Protein AF-A0A2S3U901-F1 (afdb_monomer_lite)

Sequence (149 aa):
MQGLAGALYPMVTFNGIECHNEWEITFEEIHRNGSIAYAIFNYTRYTGDETYLKTKGIDVLTGISRFWADRVHFSQRNQQYMIHGVTGPNEYENNVNNNWYTNFMARWTLEYTLASLKKVSADKRAELKITDDELAKWQEHYRSDVLPT

Organism: NCBI:txid337330

InterPro domains:
  IPR005195 Glycoside hydrolase, family 65, central catalytic [PF03632] (2-142)
  IPR008928 Six-hairpin glycosidase superfamily [SSF48208] (1-142)
  IPR012341 Six-hairpin glycosidase-like superfamily [G3DSA:1.50.10.10] (1-149)

Secondary structure (DSSP, 8-state):
--S-SS----SS-SSSS-----HHHHTT-THHHHHHHHHHHHHHHHH---HHIIIIIHHHHHHHHHHHHHH-EEETTTTEEE--SB--SSTTS-SBSS-HHHHHHHHHHHHHHHHHHTTS-HHHHHHTT--HHHHHHHHHHT-TTTS--

pLDDT: mean 94.98, std 7.11, range [56.22, 98.81]

Radius of gyration: 15.27 Å; chains: 1; bounding box: 39×39×38 Å

Foldseek 3Di:
DLPAFFDQAEPDDDPRDHDDDDCLCRPAQRLVLLVLLVVLVVVCVVVVDCPCLQAPSLLSLLRSLSRLLRQWDQDPVLRAIWHFQHQYVPNVDTRHILPPSSLVSNLVSLVVSLVSLVVYDPVRNVVSVQDPVSNVSSVQRNDPSHRDD

Structure (mmCIF, N/CA/C/O backbone):
data_AF-A0A2S3U901-F1
#
_entry.id   AF-A0A2S3U901-F1
#
loop_
_atom_site.group_PDB
_atom_site.id
_atom_site.type_symbol
_atom_site.label_atom_id
_atom_site.label_alt_id
_atom_site.label_comp_id
_atom_site.label_asym_id
_atom_site.label_entity_id
_atom_site.label_seq_id
_atom_site.pdbx_PDB_ins_code
_atom_site.Cartn_x
_atom_site.Cartn_y
_atom_site.Cartn_z
_atom_site.occupancy
_atom_site.B_iso_or_equiv
_atom_site.auth_seq_id
_atom_site.auth_comp_id
_atom_site.auth_asym_id
_atom_site.auth_atom_id
_atom_site.pdbx_PDB_model_num
ATOM 1 N N . MET A 1 1 ? -1.408 9.514 -15.095 1.00 56.22 1 MET A N 1
ATOM 2 C CA . MET A 1 1 ? -1.718 8.473 -14.086 1.00 56.22 1 MET A CA 1
ATOM 3 C C . MET A 1 1 ? -1.473 7.112 -14.718 1.00 56.22 1 MET A C 1
ATOM 5 O O . MET A 1 1 ? -1.797 6.965 -15.886 1.00 56.22 1 MET A O 1
ATOM 9 N N . GLN A 1 2 ? -0.899 6.155 -13.983 1.00 73.94 2 GLN A N 1
ATOM 10 C CA . GLN A 1 2 ? -0.458 4.846 -14.507 1.00 73.94 2 GLN A CA 1
ATOM 11 C C . GLN A 1 2 ? -1.601 3.829 -14.724 1.00 73.94 2 GLN A C 1
ATOM 13 O O . GLN A 1 2 ? -1.342 2.676 -15.035 1.00 73.94 2 GLN A O 1
ATOM 18 N N . GLY A 1 3 ? -2.864 4.231 -14.541 1.00 84.94 3 GLY A N 1
ATOM 19 C CA . GLY A 1 3 ? -4.024 3.343 -14.687 1.00 84.94 3 GLY A CA 1
ATOM 20 C C . GLY A 1 3 ? -4.229 2.346 -13.540 1.00 84.94 3 GLY A C 1
ATOM 21 O O . GLY A 1 3 ? -5.125 1.521 -13.642 1.00 84.94 3 GLY A O 1
ATOM 22 N N . LEU A 1 4 ? -3.434 2.436 -12.468 1.00 91.19 4 LEU A N 1
ATOM 23 C CA . LEU A 1 4 ? -3.519 1.569 -11.292 1.00 91.19 4 LEU A CA 1
ATOM 24 C C . LEU A 1 4 ? -4.456 2.145 -10.225 1.00 91.19 4 LEU A C 1
ATOM 26 O O . LEU A 1 4 ? -4.501 3.362 -10.011 1.00 91.19 4 LEU A O 1
ATOM 30 N N . ALA A 1 5 ? -5.172 1.262 -9.537 1.00 93.38 5 ALA A N 1
ATOM 31 C CA . ALA A 1 5 ? -5.991 1.589 -8.381 1.00 93.38 5 ALA A CA 1
ATOM 32 C C . ALA A 1 5 ? -5.144 1.896 -7.130 1.00 93.38 5 ALA A C 1
ATOM 34 O O . ALA A 1 5 ? -3.947 1.623 -7.054 1.00 93.38 5 ALA A O 1
ATOM 35 N N . GLY A 1 6 ? -5.797 2.444 -6.103 1.00 96.19 6 GLY A N 1
ATOM 36 C CA . GLY A 1 6 ? -5.161 2.729 -4.818 1.00 96.19 6 GLY A CA 1
ATOM 37 C C . GLY A 1 6 ? -4.232 3.942 -4.846 1.00 96.19 6 GLY A C 1
ATOM 38 O O . GLY A 1 6 ? -4.468 4.907 -5.570 1.00 96.19 6 GLY A O 1
ATOM 39 N N . ALA A 1 7 ? -3.210 3.913 -3.993 1.00 97.38 7 ALA A N 1
ATOM 40 C CA . ALA A 1 7 ? -2.264 5.005 -3.812 1.00 97.38 7 ALA A CA 1
ATOM 41 C C . ALA A 1 7 ? -0.837 4.537 -4.111 1.00 97.38 7 ALA A C 1
ATOM 43 O O . ALA A 1 7 ? -0.275 3.730 -3.371 1.00 97.38 7 ALA A O 1
ATOM 44 N N . LEU A 1 8 ? -0.243 5.085 -5.171 1.00 97.94 8 LEU A N 1
ATOM 45 C CA . LEU A 1 8 ? 1.195 5.033 -5.413 1.00 97.94 8 LEU A CA 1
ATOM 46 C C . LEU A 1 8 ? 1.805 6.355 -4.965 1.00 97.94 8 LEU A C 1
ATOM 48 O O . LEU A 1 8 ? 1.517 7.402 -5.547 1.00 97.94 8 LEU A O 1
ATOM 52 N N . TYR A 1 9 ? 2.640 6.303 -3.936 1.00 98.00 9 TYR A N 1
ATOM 53 C CA . TYR A 1 9 ? 3.385 7.468 -3.503 1.00 98.00 9 TYR A CA 1
ATOM 54 C C . TYR A 1 9 ? 4.502 7.790 -4.501 1.00 98.00 9 TYR A C 1
ATOM 56 O O . TYR A 1 9 ? 5.103 6.876 -5.076 1.00 98.00 9 TYR A O 1
ATOM 64 N N . PRO A 1 10 ? 4.772 9.081 -4.732 1.00 97.75 10 PRO A N 1
ATOM 65 C CA . PRO A 1 10 ? 5.817 9.507 -5.650 1.00 97.75 10 PRO A CA 1
ATOM 66 C C . PRO A 1 10 ? 7.210 9.180 -5.108 1.00 97.75 10 PRO A C 1
ATOM 68 O O . PRO A 1 10 ? 7.407 9.119 -3.893 1.00 97.75 10 PRO A O 1
ATOM 71 N N . MET A 1 11 ? 8.173 9.007 -6.010 1.00 97.50 11 MET A N 1
ATOM 72 C CA . MET A 1 11 ? 9.588 8.931 -5.655 1.00 97.50 11 MET A CA 1
ATOM 73 C C . MET A 1 11 ? 10.096 10.293 -5.175 1.00 97.50 11 MET A C 1
ATOM 75 O O . MET A 1 11 ? 10.749 10.390 -4.138 1.00 97.50 11 MET A O 1
ATOM 79 N N . VAL A 1 12 ? 9.741 11.365 -5.891 1.00 97.75 12 VAL A N 1
ATOM 80 C CA . VAL A 1 12 ? 10.120 12.735 -5.527 1.00 97.75 12 VAL A CA 1
ATOM 81 C C . VAL A 1 12 ? 8.878 13.609 -5.500 1.00 97.75 12 VAL A C 1
ATOM 83 O O . VAL A 1 12 ? 8.075 13.599 -6.429 1.00 97.75 12 VAL A O 1
ATOM 86 N N . THR A 1 13 ? 8.698 14.398 -4.441 1.00 98.19 13 THR A N 1
ATOM 87 C CA . THR A 1 13 ? 7.545 15.297 -4.354 1.00 98.19 13 THR A CA 1
ATOM 88 C C . THR A 1 13 ? 7.741 16.468 -3.400 1.00 98.19 13 THR A C 1
ATOM 90 O O . THR A 1 13 ? 8.487 16.375 -2.430 1.00 98.19 13 THR A O 1
ATOM 93 N N . PHE A 1 14 ? 6.993 17.546 -3.647 1.00 97.69 14 PHE A N 1
ATOM 94 C CA . PHE A 1 14 ? 6.738 18.622 -2.681 1.00 97.69 14 PHE A CA 1
ATOM 95 C C . PHE A 1 14 ? 5.282 18.654 -2.192 1.00 97.69 14 PHE A C 1
ATOM 97 O O . PHE A 1 14 ? 5.020 19.087 -1.074 1.00 97.69 14 PHE A O 1
ATOM 104 N N . ASN A 1 15 ? 4.323 18.227 -3.021 1.00 97.19 15 ASN A N 1
ATOM 105 C CA . ASN A 1 15 ? 2.883 18.406 -2.788 1.00 97.19 15 ASN A CA 1
ATOM 106 C C . ASN A 1 15 ? 2.064 17.107 -2.926 1.00 97.19 15 ASN A C 1
ATOM 108 O O . ASN A 1 15 ? 0.838 17.158 -3.003 1.00 97.19 15 ASN A O 1
ATOM 112 N N . GLY A 1 16 ? 2.729 15.954 -2.986 1.00 95.62 16 GLY A N 1
ATOM 113 C CA . GLY A 1 16 ? 2.121 14.643 -3.224 1.00 95.62 16 GLY A CA 1
ATOM 114 C C . GLY A 1 16 ? 2.069 14.224 -4.697 1.00 95.62 16 GLY A C 1
ATOM 115 O O . GLY A 1 16 ? 1.752 13.070 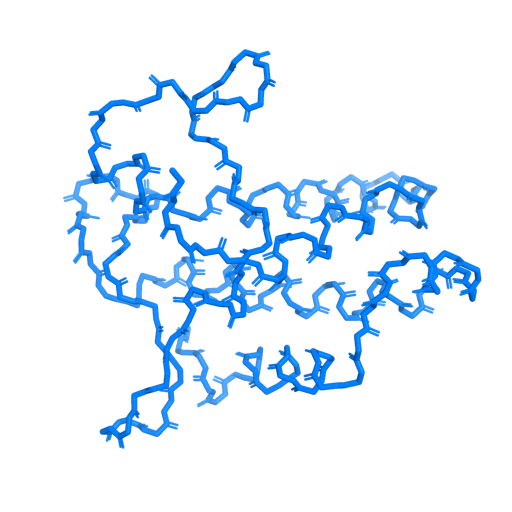-4.974 1.00 95.62 16 GLY A O 1
ATOM 116 N N . ILE A 1 17 ? 2.404 15.115 -5.637 1.00 96.56 17 ILE A N 1
ATOM 117 C CA . ILE A 1 17 ? 2.516 14.799 -7.067 1.00 96.56 17 ILE A CA 1
ATOM 118 C C . ILE A 1 17 ? 3.971 14.448 -7.399 1.00 96.56 17 ILE A C 1
ATOM 120 O O . ILE A 1 17 ? 4.902 15.086 -6.906 1.00 96.56 17 ILE A O 1
ATOM 124 N N . GLU A 1 18 ? 4.148 13.423 -8.226 1.00 96.94 18 GLU A N 1
ATOM 125 C CA . GLU A 1 18 ? 5.450 12.954 -8.702 1.00 96.94 18 GLU A CA 1
ATOM 126 C C . GLU A 1 18 ? 6.235 14.034 -9.454 1.00 96.94 18 GLU A C 1
ATOM 128 O O . GLU A 1 18 ? 5.673 14.787 -10.251 1.00 96.94 18 GLU A O 1
ATOM 133 N N . CYS A 1 19 ? 7.539 14.081 -9.191 1.00 96.81 19 CYS A N 1
ATOM 134 C CA . CYS A 1 19 ? 8.492 15.025 -9.770 1.00 96.81 19 CYS A CA 1
ATOM 135 C C . CYS A 1 19 ? 9.706 14.325 -10.407 1.00 96.81 19 CYS A C 1
ATOM 137 O O . CYS A 1 19 ? 10.462 14.984 -11.118 1.00 96.81 19 CYS A O 1
ATOM 139 N N . HIS A 1 20 ? 9.904 13.021 -10.172 1.00 96.62 20 HIS A N 1
ATOM 140 C CA . HIS A 1 20 ? 10.966 12.244 -10.810 1.00 96.62 20 HIS A CA 1
ATOM 141 C C . HIS A 1 20 ? 10.644 11.958 -12.285 1.00 96.62 20 HIS A C 1
ATOM 143 O O . HIS A 1 20 ? 9.480 11.745 -12.642 1.00 96.62 20 HIS A O 1
ATOM 149 N N . ASN A 1 21 ? 11.658 11.920 -13.153 1.00 94.62 21 ASN A N 1
ATOM 150 C CA . ASN A 1 21 ? 11.479 11.881 -14.610 1.00 94.62 21 ASN A CA 1
ATOM 151 C C . ASN A 1 21 ? 12.172 10.715 -15.343 1.00 94.62 21 ASN A C 1
ATOM 153 O O . ASN A 1 21 ? 12.121 10.688 -16.572 1.00 94.62 21 ASN A O 1
ATOM 157 N N . GLU A 1 22 ? 12.759 9.750 -14.635 1.00 95.19 22 GLU A N 1
ATOM 158 C CA . GLU A 1 22 ? 13.282 8.503 -15.224 1.00 95.19 22 GLU A CA 1
ATOM 159 C C . GLU A 1 22 ? 12.270 7.374 -15.004 1.00 95.19 22 GLU A C 1
ATOM 161 O O . GLU A 1 22 ? 11.848 7.130 -13.874 1.00 95.19 22 GLU A O 1
ATOM 166 N N . TRP A 1 23 ? 11.820 6.714 -16.071 1.00 96.06 23 TRP A N 1
ATOM 167 C CA . TRP A 1 23 ? 10.686 5.780 -16.018 1.00 96.06 23 TRP A CA 1
ATOM 168 C C . TRP A 1 23 ? 10.988 4.549 -15.152 1.00 96.06 23 TRP A C 1
ATOM 170 O O . TRP A 1 23 ? 10.099 4.079 -14.435 1.00 96.06 23 TRP A O 1
ATOM 180 N N . GLU A 1 24 ? 12.247 4.107 -15.162 1.00 95.75 24 GLU A N 1
ATOM 181 C CA . GLU A 1 24 ? 12.821 3.024 -14.359 1.00 95.75 24 GLU A CA 1
ATOM 182 C C . GLU A 1 24 ? 12.636 3.267 -12.856 1.00 95.75 24 GLU A C 1
ATOM 184 O O . GLU A 1 24 ? 12.566 2.339 -12.059 1.00 95.75 24 GLU A O 1
ATOM 189 N N . ILE A 1 25 ? 12.524 4.528 -12.453 1.00 96.12 25 ILE A N 1
ATOM 190 C CA . ILE A 1 25 ? 12.427 4.932 -11.054 1.00 96.12 25 ILE A CA 1
ATOM 191 C C . ILE A 1 25 ? 11.008 5.409 -10.745 1.00 96.12 25 ILE A C 1
ATOM 193 O O . ILE A 1 25 ? 10.300 4.881 -9.877 1.00 96.12 25 ILE A O 1
ATOM 197 N N . THR A 1 26 ? 10.532 6.365 -11.540 1.00 95.69 26 THR A N 1
ATOM 198 C CA . THR A 1 26 ? 9.221 7.000 -11.413 1.00 95.69 26 THR A CA 1
ATOM 199 C C . THR A 1 26 ? 8.096 5.966 -11.414 1.00 95.69 26 THR A C 1
ATOM 201 O O . THR A 1 26 ? 7.155 6.065 -10.619 1.00 95.69 26 THR A O 1
ATOM 204 N N . PHE A 1 27 ? 8.178 4.947 -12.271 1.00 96.00 27 PHE A N 1
ATOM 205 C CA . PHE A 1 27 ? 7.113 3.954 -12.417 1.00 96.00 27 PHE A CA 1
ATOM 206 C C . PHE A 1 27 ? 7.442 2.612 -11.773 1.00 96.00 27 PHE A C 1
ATOM 208 O O . PHE A 1 27 ? 6.524 1.934 -11.313 1.00 96.00 27 PHE A O 1
ATOM 215 N N . GLU A 1 28 ? 8.718 2.233 -11.720 1.00 97.62 28 GLU A N 1
ATOM 216 C CA . GLU A 1 28 ? 9.103 0.859 -11.385 1.00 97.62 28 GLU A CA 1
ATOM 217 C C . GLU A 1 28 ? 9.723 0.705 -9.994 1.00 97.62 28 GLU A C 1
ATOM 219 O O . GLU A 1 28 ? 9.630 -0.385 -9.425 1.00 97.62 28 GLU A O 1
ATOM 224 N N . GLU A 1 29 ? 10.243 1.771 -9.373 1.00 97.88 29 GLU A N 1
ATOM 225 C CA . GLU A 1 29 ? 10.825 1.707 -8.023 1.00 97.88 29 GLU A CA 1
ATOM 226 C C . GLU A 1 29 ? 9.767 1.743 -6.902 1.00 97.88 29 GLU A C 1
ATOM 228 O O . GLU A 1 29 ? 9.735 2.586 -5.999 1.00 97.88 29 GLU A O 1
ATOM 233 N N . ILE A 1 30 ? 8.811 0.828 -6.993 1.00 98.25 30 ILE A N 1
ATOM 234 C CA . ILE A 1 30 ? 7.561 0.856 -6.230 1.00 98.25 30 ILE A CA 1
ATOM 235 C C . ILE A 1 30 ? 7.701 0.342 -4.792 1.00 98.25 30 ILE A C 1
ATOM 237 O O . ILE A 1 30 ? 6.749 0.434 -4.015 1.00 98.25 30 ILE A O 1
ATOM 241 N N . HIS A 1 31 ? 8.877 -0.155 -4.390 1.00 97.62 31 HIS A N 1
ATOM 242 C CA . HIS A 1 31 ? 9.129 -0.595 -3.008 1.00 97.62 31 HIS A CA 1
ATOM 243 C C . HIS A 1 31 ? 8.955 0.540 -1.986 1.00 97.62 31 HIS A C 1
ATOM 245 O O . HIS A 1 31 ? 8.561 0.281 -0.847 1.00 97.62 31 HIS A O 1
ATOM 251 N N . ARG A 1 32 ? 9.100 1.799 -2.423 1.00 97.88 32 ARG A N 1
ATOM 252 C CA . ARG A 1 32 ? 8.829 3.011 -1.634 1.00 97.88 32 ARG A CA 1
ATOM 253 C C . ARG A 1 32 ? 7.439 3.039 -0.989 1.00 97.88 32 ARG A C 1
ATOM 255 O O . ARG A 1 32 ? 7.291 3.527 0.131 1.00 97.88 32 ARG A O 1
ATOM 262 N N . ASN A 1 33 ? 6.430 2.447 -1.634 1.00 98.00 33 ASN A N 1
ATOM 263 C CA . ASN A 1 33 ? 5.104 2.285 -1.035 1.00 98.00 33 ASN A CA 1
ATOM 264 C C . ASN A 1 33 ? 5.163 1.419 0.232 1.00 98.00 33 ASN A C 1
ATOM 266 O O . ASN A 1 33 ? 4.546 1.738 1.249 1.00 98.00 33 ASN A O 1
ATOM 270 N N . GLY A 1 34 ? 5.947 0.342 0.187 1.00 97.88 34 GLY A N 1
ATOM 271 C CA . GLY A 1 34 ? 6.228 -0.496 1.345 1.00 97.88 34 GLY A CA 1
ATOM 272 C C . GLY A 1 34 ? 6.933 0.273 2.460 1.00 97.88 34 GLY A C 1
ATOM 273 O O . GLY A 1 34 ? 6.565 0.127 3.623 1.00 97.88 34 GLY A O 1
ATOM 274 N N . SER A 1 35 ? 7.893 1.137 2.124 1.00 98.25 35 SER A N 1
ATOM 275 C CA . SER A 1 35 ? 8.615 1.963 3.103 1.00 98.25 35 SER A CA 1
ATOM 276 C C . SER A 1 35 ? 7.685 2.883 3.899 1.00 98.25 35 SER A C 1
ATOM 278 O O . SER A 1 35 ? 7.846 3.020 5.112 1.00 98.25 35 SER A O 1
ATOM 280 N N . ILE A 1 36 ? 6.662 3.457 3.257 1.00 98.69 36 ILE A N 1
ATOM 281 C CA . ILE A 1 36 ? 5.650 4.289 3.930 1.00 98.69 36 ILE A CA 1
ATOM 282 C C . ILE A 1 36 ? 4.793 3.448 4.876 1.00 98.69 36 ILE A C 1
ATOM 284 O O . ILE A 1 36 ? 4.625 3.815 6.039 1.00 98.69 36 ILE A O 1
ATOM 288 N N . ALA A 1 37 ? 4.297 2.296 4.416 1.00 98.75 37 ALA A N 1
ATOM 289 C CA . ALA A 1 37 ? 3.551 1.372 5.272 1.00 98.75 37 ALA A CA 1
ATOM 290 C C . ALA A 1 37 ? 4.391 0.916 6.481 1.00 98.75 37 ALA A C 1
ATOM 292 O O . ALA A 1 37 ? 3.903 0.868 7.614 1.00 98.75 37 ALA A O 1
ATOM 293 N N . TYR A 1 38 ? 5.678 0.649 6.259 1.00 98.69 38 TYR A N 1
ATOM 294 C CA . TYR A 1 38 ? 6.609 0.254 7.308 1.00 98.69 38 TYR A CA 1
ATOM 295 C C . TYR A 1 38 ? 6.917 1.380 8.289 1.00 98.69 38 TYR A C 1
ATOM 297 O O . TYR A 1 38 ? 7.046 1.117 9.482 1.00 98.69 38 TYR A O 1
ATOM 305 N N . ALA A 1 39 ? 6.970 2.637 7.843 1.00 98.81 39 ALA A N 1
ATOM 306 C CA . ALA A 1 39 ? 7.124 3.778 8.741 1.00 98.81 39 ALA A CA 1
ATOM 307 C C . ALA A 1 39 ? 5.960 3.873 9.744 1.00 98.81 39 ALA A C 1
ATOM 309 O O . ALA A 1 39 ? 6.198 4.091 10.933 1.00 98.81 39 ALA A O 1
ATOM 310 N N . ILE A 1 40 ? 4.723 3.623 9.292 1.00 98.81 40 ILE A N 1
ATOM 311 C CA . ILE A 1 40 ? 3.530 3.577 10.157 1.00 98.81 40 ILE A CA 1
ATOM 312 C C . ILE A 1 40 ? 3.673 2.469 11.203 1.00 98.81 40 ILE A C 1
ATOM 314 O O . ILE A 1 40 ? 3.518 2.717 12.400 1.00 98.81 40 ILE A O 1
ATOM 318 N N . PHE A 1 41 ? 4.023 1.259 10.761 1.00 98.75 41 PHE A N 1
ATOM 319 C CA . PHE A 1 41 ? 4.279 0.139 11.664 1.00 98.75 41 PHE A CA 1
ATOM 320 C C . PHE A 1 41 ? 5.375 0.446 12.675 1.00 98.75 41 PHE A C 1
ATOM 322 O O . PHE A 1 41 ? 5.204 0.202 13.869 1.00 98.75 41 PHE A O 1
ATOM 329 N N . ASN A 1 42 ? 6.507 0.961 12.202 1.00 98.75 42 ASN A N 1
ATOM 330 C CA . ASN A 1 42 ? 7.681 1.164 13.026 1.00 98.75 42 ASN A CA 1
ATOM 331 C C . ASN A 1 42 ? 7.432 2.246 14.078 1.00 98.75 42 ASN A C 1
ATOM 333 O O . ASN A 1 42 ? 7.810 2.050 15.230 1.00 98.75 42 ASN A O 1
ATOM 337 N N . TYR A 1 43 ? 6.734 3.327 13.711 1.00 98.81 43 TYR A N 1
ATOM 338 C CA . TYR A 1 43 ? 6.265 4.336 14.657 1.00 98.81 43 TYR A CA 1
ATOM 339 C C . TYR A 1 43 ? 5.409 3.695 15.751 1.00 98.81 43 TYR A C 1
ATOM 341 O O . TYR A 1 43 ? 5.777 3.757 16.921 1.00 98.81 43 TYR A O 1
ATOM 349 N N . THR A 1 44 ? 4.329 3.003 15.375 1.00 98.56 44 THR A N 1
ATOM 350 C CA . THR A 1 44 ? 3.406 2.391 16.340 1.00 98.56 44 THR A CA 1
ATOM 351 C C . THR A 1 44 ? 4.089 1.346 17.222 1.00 98.56 44 THR A C 1
ATOM 353 O O . THR A 1 44 ? 3.845 1.301 18.425 1.00 98.56 44 THR A O 1
ATOM 356 N N . ARG A 1 45 ? 4.976 0.520 16.657 1.00 98.31 45 ARG A N 1
ATOM 357 C CA . ARG A 1 45 ? 5.744 -0.481 17.409 1.00 98.31 45 ARG A CA 1
ATOM 358 C C . ARG A 1 45 ? 6.693 0.165 18.414 1.00 98.31 45 ARG A C 1
ATOM 360 O O . ARG A 1 45 ? 6.848 -0.358 19.512 1.00 98.31 45 ARG A O 1
ATOM 367 N N . TYR A 1 46 ? 7.365 1.243 18.019 1.00 98.50 46 TYR A N 1
ATOM 368 C CA . TYR A 1 46 ? 8.391 1.880 18.837 1.00 98.50 46 TYR A CA 1
ATOM 369 C C . TYR A 1 46 ? 7.791 2.730 19.961 1.00 98.50 46 TYR A C 1
ATOM 371 O O . TYR A 1 46 ? 8.277 2.687 21.087 1.00 98.50 46 TYR A O 1
ATOM 379 N N . THR A 1 47 ? 6.738 3.495 19.668 1.00 98.56 47 THR A N 1
ATOM 380 C CA . THR A 1 47 ? 6.108 4.398 20.644 1.00 98.56 47 THR A CA 1
ATOM 381 C C . THR A 1 47 ? 5.028 3.716 21.480 1.00 98.56 47 THR A C 1
ATOM 383 O O . THR A 1 47 ? 4.700 4.201 22.560 1.00 98.56 47 THR A O 1
ATOM 386 N N . GLY A 1 48 ? 4.445 2.622 20.980 1.00 98.19 48 GLY A N 1
ATOM 387 C CA . GLY A 1 48 ? 3.222 2.030 21.524 1.00 98.19 48 GLY A CA 1
ATOM 388 C C . GLY A 1 48 ? 1.951 2.827 21.198 1.00 98.19 48 GLY A C 1
ATOM 389 O O . GLY A 1 48 ? 0.858 2.399 21.571 1.00 98.19 48 GLY A O 1
ATOM 390 N N . ASP A 1 49 ? 2.063 3.963 20.500 1.00 98.25 49 ASP A N 1
ATOM 391 C CA . ASP A 1 49 ? 0.921 4.796 20.129 1.00 98.25 49 ASP A CA 1
ATOM 392 C C . ASP A 1 49 ? 0.231 4.256 18.866 1.00 98.25 49 ASP A C 1
ATOM 394 O O . ASP A 1 49 ? 0.732 4.343 17.738 1.00 98.25 49 ASP A O 1
ATOM 398 N N . GLU A 1 50 ? -0.965 3.697 19.061 1.00 98.19 50 GLU A N 1
ATOM 399 C CA . GLU A 1 50 ? -1.828 3.216 17.980 1.00 98.19 50 GLU A CA 1
ATOM 400 C C . GLU A 1 50 ? -2.812 4.285 17.468 1.00 98.19 50 GLU A C 1
ATOM 402 O O . GLU A 1 50 ? -3.598 3.996 16.563 1.00 98.19 50 GLU A O 1
ATOM 407 N N . THR A 1 51 ? -2.805 5.508 18.012 1.00 98.38 51 THR A N 1
ATOM 408 C CA . THR A 1 51 ? -3.774 6.564 17.665 1.00 98.38 51 THR A CA 1
ATOM 409 C C . THR A 1 51 ? -3.697 6.917 16.187 1.00 98.38 51 THR A C 1
ATOM 411 O O . THR A 1 51 ? -4.718 6.912 15.495 1.00 98.38 51 THR A O 1
ATOM 414 N N . TYR A 1 52 ? -2.485 7.158 15.673 1.00 98.56 52 TYR A N 1
ATOM 415 C CA . TYR A 1 52 ? -2.292 7.431 14.250 1.00 98.56 52 TYR A CA 1
ATOM 416 C C . TYR A 1 52 ? -2.714 6.232 13.398 1.00 98.56 52 TYR A C 1
ATOM 418 O O . TYR A 1 52 ? -3.510 6.404 12.476 1.00 98.56 52 TYR A O 1
ATOM 426 N N . LEU A 1 53 ? -2.261 5.020 13.746 1.00 98.69 53 LEU A N 1
ATOM 427 C CA . LEU A 1 53 ? -2.609 3.787 13.034 1.00 98.69 53 LEU A CA 1
ATOM 428 C C . LEU A 1 53 ? -4.126 3.626 12.895 1.00 98.69 53 LEU A C 1
ATOM 430 O O . LEU A 1 53 ? -4.618 3.410 11.791 1.00 98.69 53 LEU A O 1
ATOM 434 N N . LYS A 1 54 ? -4.872 3.773 13.994 1.00 98.44 54 LYS A N 1
ATOM 435 C CA . LYS A 1 54 ? -6.320 3.531 14.029 1.00 98.44 54 LYS A CA 1
ATOM 436 C C . LYS A 1 54 ? -7.155 4.607 13.343 1.00 98.44 54 LYS A C 1
ATOM 438 O O . LYS A 1 54 ? -8.324 4.357 13.067 1.00 98.44 54 LYS A O 1
ATOM 443 N N . THR A 1 55 ? -6.589 5.787 13.088 1.00 98.06 55 THR A N 1
ATOM 444 C CA . THR A 1 55 ? -7.337 6.937 12.556 1.00 98.06 55 THR A CA 1
ATOM 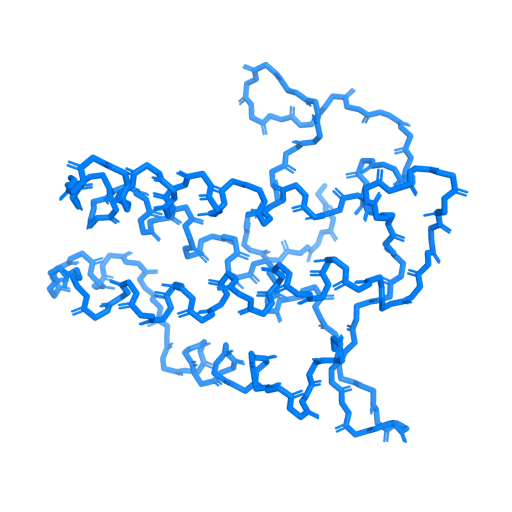445 C C . THR A 1 55 ? -6.937 7.305 11.134 1.00 98.06 55 THR A C 1
ATOM 447 O O . THR A 1 55 ? -7.798 7.309 10.260 1.00 98.06 55 THR A O 1
ATOM 450 N N . LYS A 1 56 ? -5.661 7.622 10.891 1.00 98.50 56 LYS A N 1
ATOM 451 C CA . LYS A 1 56 ? -5.152 8.118 9.598 1.00 98.50 56 LYS A CA 1
ATOM 452 C C . LYS A 1 56 ? -4.213 7.129 8.920 1.00 98.50 56 LYS A C 1
ATOM 454 O O . LYS A 1 56 ? -4.255 6.976 7.706 1.00 98.50 56 LYS A O 1
ATOM 459 N N . GLY A 1 57 ? -3.407 6.414 9.699 1.00 98.62 57 GLY A N 1
ATOM 460 C CA . GLY A 1 57 ? -2.509 5.385 9.190 1.00 98.62 57 GLY A CA 1
ATOM 461 C C . GLY A 1 57 ? -3.265 4.281 8.455 1.00 98.62 57 GLY A C 1
ATOM 462 O O . GLY A 1 57 ? -2.816 3.838 7.404 1.00 98.62 57 GLY A O 1
ATOM 463 N N . ILE A 1 58 ? -4.453 3.895 8.932 1.00 98.69 58 ILE A N 1
ATOM 464 C CA . ILE A 1 58 ? -5.278 2.899 8.242 1.00 98.69 58 ILE A CA 1
ATOM 465 C C . ILE A 1 58 ? -5.769 3.368 6.865 1.00 98.69 58 ILE A C 1
ATOM 467 O O . ILE A 1 58 ? -5.869 2.541 5.960 1.00 98.69 58 ILE A O 1
ATOM 471 N N . ASP A 1 59 ? -6.013 4.670 6.668 1.00 98.62 59 ASP A N 1
ATOM 472 C CA . ASP A 1 59 ? -6.382 5.222 5.355 1.00 98.62 59 ASP A CA 1
ATOM 473 C C . ASP A 1 59 ? -5.220 5.046 4.365 1.00 98.62 59 ASP A C 1
ATOM 475 O O . ASP A 1 59 ? -5.409 4.579 3.240 1.00 98.62 59 ASP A O 1
ATOM 479 N N . VAL A 1 60 ? -4.000 5.345 4.824 1.00 98.75 60 VAL A N 1
ATOM 480 C CA . VAL A 1 60 ? -2.759 5.190 4.049 1.00 98.75 60 VAL A CA 1
ATOM 481 C C . VA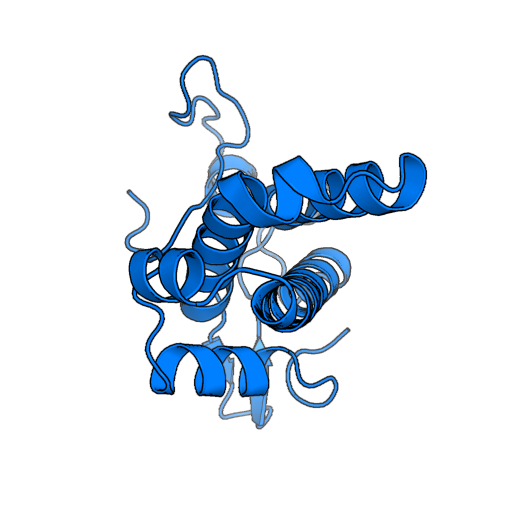L A 1 60 ? -2.502 3.722 3.705 1.00 98.75 60 VAL A C 1
ATOM 483 O O . VAL A 1 60 ? -2.313 3.384 2.537 1.00 98.75 60 VAL A O 1
ATOM 486 N N . LEU A 1 61 ? -2.554 2.836 4.703 1.00 98.81 61 LEU A N 1
ATOM 487 C CA . LEU A 1 61 ? -2.356 1.394 4.528 1.00 98.81 61 LEU A CA 1
ATOM 488 C C . LEU A 1 61 ? -3.379 0.781 3.561 1.00 98.81 61 LEU A C 1
ATOM 490 O O . LEU A 1 61 ? -3.021 -0.038 2.715 1.00 98.81 61 LEU A O 1
ATOM 494 N N . THR A 1 62 ? -4.637 1.221 3.641 1.00 98.69 62 THR A N 1
ATOM 495 C CA . THR A 1 62 ? -5.709 0.808 2.724 1.00 98.69 62 THR A CA 1
ATOM 496 C C . THR A 1 62 ? -5.413 1.259 1.293 1.00 98.69 62 THR A C 1
ATOM 498 O O . THR A 1 62 ? -5.522 0.461 0.362 1.00 98.69 62 THR A O 1
ATOM 501 N N . GLY A 1 63 ? -4.998 2.516 1.098 1.00 98.56 63 GLY A N 1
ATOM 502 C CA . GLY A 1 63 ? -4.620 3.037 -0.219 1.00 98.56 63 GLY A CA 1
ATOM 503 C C . GLY A 1 63 ? -3.453 2.270 -0.846 1.00 98.56 63 GLY A C 1
ATOM 504 O O . GLY A 1 63 ? -3.529 1.875 -2.010 1.00 98.56 63 GLY A O 1
ATOM 505 N N . ILE A 1 64 ? -2.406 1.998 -0.065 1.00 98.69 64 ILE A N 1
ATOM 506 C CA . ILE A 1 64 ? -1.235 1.236 -0.522 1.00 98.69 64 ILE A CA 1
ATOM 507 C C . ILE A 1 64 ? -1.605 -0.230 -0.807 1.00 98.69 64 ILE A C 1
ATOM 509 O O . ILE A 1 64 ? -1.156 -0.795 -1.801 1.00 98.69 64 ILE A O 1
ATOM 513 N N . SER A 1 65 ? -2.455 -0.849 0.015 1.00 98.50 65 SER A N 1
ATOM 514 C CA . SER A 1 65 ? -2.910 -2.233 -0.198 1.00 98.50 65 SER A CA 1
ATOM 515 C C . SER A 1 65 ? -3.724 -2.388 -1.479 1.00 98.50 65 SER A C 1
ATOM 517 O O . SER A 1 65 ? -3.518 -3.346 -2.224 1.00 98.50 65 SER A O 1
ATOM 519 N N . ARG A 1 66 ? -4.587 -1.411 -1.793 1.00 98.38 66 ARG A N 1
ATOM 520 C CA . ARG A 1 66 ? -5.293 -1.347 -3.083 1.00 98.38 66 ARG A CA 1
ATOM 521 C C . ARG A 1 66 ? -4.323 -1.269 -4.259 1.00 98.38 66 ARG A C 1
ATOM 523 O O . ARG A 1 66 ? -4.525 -1.977 -5.238 1.00 98.38 66 ARG A O 1
ATOM 530 N N . PHE A 1 67 ? -3.259 -0.474 -4.134 1.00 98.31 67 PHE A N 1
ATOM 531 C CA . PHE A 1 67 ? -2.209 -0.412 -5.151 1.00 98.31 67 PHE A CA 1
ATOM 532 C C . PHE A 1 67 ? -1.521 -1.767 -5.332 1.00 98.31 67 PHE A C 1
ATOM 534 O O . PHE A 1 67 ? -1.422 -2.252 -6.455 1.00 98.31 67 PHE A O 1
ATOM 541 N N . TRP A 1 68 ? -1.094 -2.420 -4.246 1.00 97.88 68 TRP A N 1
ATOM 542 C CA . TRP A 1 68 ? -0.437 -3.725 -4.350 1.00 97.88 68 TRP A CA 1
ATOM 543 C C . TRP A 1 68 ? -1.337 -4.780 -4.986 1.00 97.88 68 TRP A C 1
ATOM 545 O O . TRP A 1 68 ? -0.881 -5.514 -5.858 1.00 97.88 68 TRP A O 1
ATOM 555 N N . ALA A 1 69 ? -2.614 -4.821 -4.602 1.00 96.31 69 ALA A N 1
ATOM 556 C CA . ALA A 1 69 ? -3.575 -5.779 -5.139 1.00 96.31 69 ALA A CA 1
ATOM 557 C C . ALA A 1 69 ? -3.915 -5.566 -6.622 1.00 96.31 69 ALA A C 1
ATOM 559 O O . ALA A 1 69 ? -4.406 -6.487 -7.277 1.00 96.31 69 ALA A O 1
ATOM 560 N N . ASP A 1 70 ? -3.682 -4.366 -7.147 1.00 96.38 70 ASP A N 1
ATOM 561 C CA . ASP A 1 70 ? -3.864 -4.055 -8.565 1.00 96.38 70 ASP A CA 1
ATOM 562 C C . ASP A 1 70 ? -2.561 -4.201 -9.369 1.00 96.38 70 ASP A C 1
ATOM 564 O O . ASP A 1 70 ? -2.581 -4.527 -10.551 1.00 96.38 70 ASP A O 1
ATOM 568 N N . ARG A 1 71 ? -1.405 -4.008 -8.719 1.00 96.50 71 ARG A N 1
ATOM 569 C CA . ARG A 1 71 ? -0.082 -4.066 -9.357 1.00 96.50 71 ARG A CA 1
ATOM 570 C C . ARG A 1 71 ? 0.449 -5.487 -9.569 1.00 96.50 71 ARG A C 1
ATOM 572 O O . ARG A 1 71 ? 1.284 -5.697 -10.458 1.00 96.50 71 ARG A O 1
ATOM 579 N N . VAL A 1 72 ? 0.020 -6.440 -8.742 1.00 95.38 72 VAL A N 1
ATOM 580 C CA . VAL A 1 72 ? 0.345 -7.867 -8.898 1.00 95.38 72 VAL A CA 1
ATOM 581 C C . VAL A 1 72 ? -0.441 -8.471 -10.062 1.00 95.38 72 VAL A C 1
ATOM 583 O O . VAL A 1 72 ? -1.565 -8.071 -10.347 1.00 95.38 72 VAL A O 1
ATOM 586 N N . HIS A 1 73 ? 0.120 -9.488 -10.713 1.00 94.38 73 HIS A N 1
ATOM 587 C CA . HIS A 1 73 ? -0.602 -10.272 -11.718 1.00 94.38 73 HIS A CA 1
ATOM 588 C C . HIS A 1 73 ? -0.440 -11.765 -11.449 1.00 94.38 73 HIS A C 1
ATOM 590 O O . HIS A 1 73 ? 0.602 -12.201 -10.963 1.00 94.38 73 HIS A O 1
ATOM 596 N N . PHE A 1 74 ? -1.460 -12.557 -11.779 1.00 93.75 74 PHE A N 1
ATOM 597 C CA . PHE A 1 74 ? -1.397 -14.008 -11.638 1.00 93.75 74 PHE A CA 1
ATOM 598 C C . PHE A 1 74 ? -0.718 -14.650 -12.851 1.00 93.75 74 PHE A C 1
ATOM 600 O O . PHE A 1 74 ? -1.168 -14.516 -13.992 1.00 93.75 74 PHE A O 1
ATOM 607 N N . SER A 1 75 ? 0.361 -15.386 -12.607 1.00 94.50 75 SER A N 1
ATOM 608 C CA . SER A 1 75 ? 1.072 -16.162 -13.614 1.00 94.50 75 SER A CA 1
ATOM 609 C C . SER A 1 75 ? 0.454 -17.552 -13.741 1.00 94.50 75 SER A C 1
ATOM 611 O O . SER A 1 75 ? 0.751 -18.448 -12.954 1.00 94.50 75 SER A O 1
ATOM 613 N N . GLN A 1 76 ? -0.344 -17.774 -14.790 1.00 94.19 76 GLN A N 1
ATOM 614 C CA . GLN A 1 76 ? -0.921 -19.095 -15.089 1.00 94.19 76 GLN A CA 1
ATOM 615 C C . GLN A 1 76 ? 0.148 -20.187 -15.260 1.00 94.19 76 GLN A C 1
ATOM 617 O O . GLN A 1 76 ? -0.086 -21.352 -14.960 1.00 94.19 76 GLN A O 1
ATOM 622 N N . ARG A 1 77 ? 1.351 -19.822 -15.713 1.00 94.38 77 ARG A N 1
ATOM 623 C CA . ARG A 1 77 ? 2.459 -20.770 -15.875 1.00 94.38 77 ARG A CA 1
ATOM 624 C C . ARG A 1 77 ? 2.986 -21.288 -14.538 1.00 94.38 77 ARG A C 1
ATOM 626 O O . ARG A 1 77 ? 3.299 -22.467 -14.434 1.00 94.38 77 ARG A O 1
ATOM 633 N N . ASN A 1 78 ? 3.127 -20.400 -13.558 1.00 90.44 78 ASN A N 1
ATOM 634 C CA . ASN A 1 78 ? 3.743 -20.719 -12.270 1.00 90.44 78 ASN A CA 1
ATOM 635 C C . ASN A 1 78 ? 2.705 -20.977 -11.170 1.00 90.44 78 ASN A C 1
ATOM 637 O O . ASN A 1 78 ? 3.080 -21.397 -10.085 1.00 90.44 78 ASN A O 1
ATOM 641 N N . GLN A 1 79 ? 1.418 -20.741 -11.458 1.00 91.81 79 GLN A N 1
ATOM 642 C CA . GLN A 1 79 ? 0.307 -20.827 -10.505 1.00 91.81 79 GLN A CA 1
ATOM 643 C C . GLN A 1 79 ? 0.533 -19.944 -9.264 1.00 91.81 79 GLN A C 1
ATOM 645 O O . GLN A 1 79 ? 0.211 -20.321 -8.142 1.00 91.81 79 GLN A O 1
ATOM 650 N N . GLN A 1 80 ? 1.114 -18.761 -9.484 1.00 92.00 80 GLN A N 1
ATOM 651 C CA . GLN A 1 80 ? 1.521 -17.809 -8.449 1.00 92.00 80 GLN A CA 1
ATOM 652 C C . GLN A 1 80 ? 1.318 -16.372 -8.932 1.00 92.00 80 GLN A C 1
ATOM 654 O O . GLN A 1 80 ? 1.403 -16.095 -10.131 1.00 92.00 80 GLN A O 1
ATOM 659 N N . TYR A 1 81 ? 1.089 -15.448 -8.005 1.00 94.12 81 TYR A N 1
ATOM 660 C CA . TYR A 1 81 ? 1.153 -14.018 -8.277 1.00 94.12 81 TYR A CA 1
ATOM 661 C C . TYR A 1 81 ? 2.604 -13.558 -8.385 1.00 94.12 81 TYR A C 1
ATOM 663 O O . TYR A 1 81 ? 3.511 -14.095 -7.751 1.00 94.12 81 TYR A O 1
ATOM 671 N N . MET A 1 82 ? 2.818 -12.556 -9.227 1.00 94.94 82 MET A N 1
ATOM 672 C CA . MET A 1 82 ? 4.130 -12.025 -9.562 1.00 94.94 82 MET A CA 1
ATOM 673 C C . MET A 1 82 ? 4.079 -10.505 -9.677 1.00 94.94 82 MET A C 1
ATOM 675 O O . MET A 1 82 ? 3.046 -9.918 -10.022 1.00 94.94 82 MET A O 1
ATOM 679 N N . ILE A 1 83 ? 5.226 -9.870 -9.443 1.00 96.50 83 ILE A N 1
ATOM 680 C CA . ILE A 1 83 ? 5.426 -8.442 -9.696 1.00 96.50 83 ILE A CA 1
ATOM 681 C C . ILE A 1 83 ? 6.565 -8.318 -10.703 1.00 96.50 83 ILE A C 1
ATOM 683 O O . ILE A 1 83 ? 7.726 -8.568 -10.394 1.00 96.50 83 ILE A O 1
ATOM 687 N N . HIS A 1 84 ? 6.212 -7.989 -11.939 1.00 97.19 84 HIS A N 1
ATOM 688 C CA . HIS A 1 84 ? 7.154 -7.805 -13.044 1.00 97.19 84 HIS A CA 1
ATOM 689 C C . HIS A 1 84 ? 7.377 -6.328 -13.339 1.00 97.19 84 HIS A C 1
ATOM 691 O O . HIS A 1 84 ? 6.479 -5.528 -13.062 1.00 97.19 84 HIS A O 1
ATOM 697 N N . GLY A 1 85 ? 8.522 -5.995 -13.940 1.00 97.62 85 GLY A N 1
ATOM 698 C CA . GLY A 1 85 ? 8.871 -4.625 -14.329 1.00 97.62 85 GLY A CA 1
ATOM 699 C C . GLY A 1 85 ? 8.995 -3.718 -13.111 1.00 97.62 85 GLY A C 1
ATOM 700 O O . GLY A 1 85 ? 8.181 -2.812 -12.922 1.00 97.62 85 GLY A O 1
ATOM 701 N N . VAL A 1 86 ? 9.922 -4.057 -12.219 1.00 97.88 86 VAL A N 1
ATOM 702 C CA . VAL A 1 86 ? 10.218 -3.275 -11.017 1.00 97.88 86 VAL A CA 1
ATOM 703 C C . VAL A 1 86 ? 11.697 -2.943 -10.944 1.00 97.88 86 VAL A C 1
ATOM 705 O O . VAL A 1 86 ? 12.533 -3.697 -11.438 1.00 97.88 86 VAL A O 1
ATOM 708 N N . THR A 1 87 ? 12.001 -1.866 -10.238 1.00 98.25 87 THR A N 1
ATOM 709 C CA . THR A 1 87 ? 13.349 -1.528 -9.787 1.00 98.25 87 THR A CA 1
ATOM 710 C C . THR A 1 87 ? 13.371 -1.707 -8.275 1.00 98.25 87 THR A C 1
ATOM 712 O O . THR A 1 87 ? 12.489 -1.229 -7.554 1.00 98.25 87 THR A O 1
ATOM 715 N N . GLY A 1 88 ? 14.312 -2.510 -7.783 1.00 96.44 88 GLY A N 1
ATOM 716 C CA . GLY A 1 88 ? 14.484 -2.711 -6.345 1.00 96.44 88 GLY A CA 1
ATOM 717 C C . GLY A 1 88 ? 15.245 -1.551 -5.697 1.00 96.44 88 GLY A C 1
ATOM 718 O O . GLY A 1 88 ? 15.625 -0.611 -6.381 1.00 96.44 88 GLY A O 1
ATOM 719 N N . PRO A 1 89 ? 15.581 -1.648 -4.398 1.00 96.44 89 PRO A N 1
ATOM 720 C CA . PRO A 1 89 ? 16.475 -0.679 -3.753 1.00 96.44 89 PRO A CA 1
ATOM 721 C C . PRO A 1 89 ? 17.876 -0.604 -4.384 1.00 96.44 89 PRO A C 1
ATOM 723 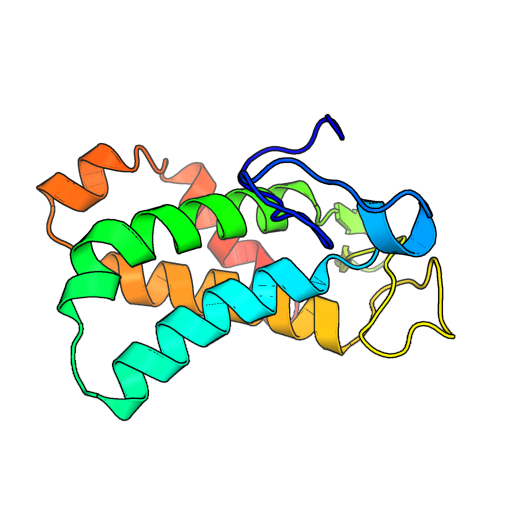O O . PRO A 1 89 ? 18.617 0.343 -4.151 1.00 96.44 89 PRO A O 1
ATOM 726 N N . ASN A 1 90 ? 18.275 -1.640 -5.129 1.00 96.62 90 ASN A N 1
ATOM 727 C CA . ASN A 1 90 ? 19.468 -1.614 -5.961 1.00 96.62 90 ASN A CA 1
ATOM 728 C C . ASN A 1 90 ? 19.112 -1.043 -7.342 1.00 96.62 90 ASN A C 1
ATOM 730 O O . ASN A 1 90 ? 18.711 -1.791 -8.231 1.00 96.62 90 ASN A O 1
ATOM 734 N N . GLU A 1 91 ? 19.297 0.262 -7.522 1.00 93.81 91 GLU A N 1
ATOM 735 C CA . GLU A 1 91 ? 18.947 0.997 -8.752 1.00 93.81 91 GLU A CA 1
ATOM 736 C C . GLU A 1 91 ? 19.800 0.613 -9.982 1.00 93.81 91 GLU A C 1
ATOM 738 O O . GLU A 1 91 ? 19.504 1.016 -11.105 1.00 93.81 91 GLU A O 1
ATOM 743 N N . TYR A 1 92 ? 20.845 -0.209 -9.818 1.00 95.19 92 TYR A N 1
ATOM 744 C CA . TYR A 1 92 ? 21.569 -0.793 -10.957 1.00 95.19 92 TYR A CA 1
ATOM 745 C C . TYR A 1 92 ? 20.797 -1.942 -11.633 1.00 95.19 92 TYR A C 1
ATOM 747 O O . TYR A 1 92 ? 21.169 -2.371 -12.727 1.00 95.19 92 TYR A O 1
ATOM 755 N N . GLU A 1 93 ? 19.728 -2.439 -11.004 1.00 93.19 93 GLU A N 1
ATOM 756 C CA . GLU A 1 93 ? 18.847 -3.491 -11.515 1.00 93.19 93 GLU A CA 1
ATOM 757 C C . GLU A 1 93 ? 17.463 -2.923 -11.850 1.00 93.19 93 GLU A C 1
ATOM 759 O O . GLU A 1 93 ? 16.570 -2.863 -11.004 1.00 93.19 93 GLU A O 1
ATOM 764 N N . ASN A 1 94 ? 17.282 -2.541 -13.114 1.00 96.62 94 ASN A N 1
ATOM 765 C CA . ASN A 1 94 ? 16.055 -1.923 -13.618 1.00 96.62 94 ASN A CA 1
ATOM 766 C C . ASN A 1 94 ? 15.197 -2.926 -14.397 1.00 96.62 94 ASN A C 1
ATOM 768 O O . ASN A 1 94 ? 15.729 -3.846 -15.027 1.00 96.62 94 ASN A O 1
ATOM 772 N N . ASN A 1 95 ? 13.874 -2.733 -14.381 1.00 97.50 95 ASN A N 1
ATOM 773 C CA . ASN A 1 95 ? 12.898 -3.578 -15.080 1.00 97.50 95 ASN A CA 1
ATOM 774 C C . ASN A 1 95 ? 13.027 -5.083 -14.758 1.00 97.50 95 ASN A C 1
ATOM 776 O O . ASN A 1 95 ? 12.771 -5.955 -15.592 1.00 97.50 95 ASN A O 1
ATOM 780 N N . VAL A 1 96 ? 13.430 -5.417 -13.531 1.00 97.75 96 VAL A N 1
ATOM 781 C CA . VAL A 1 96 ? 13.565 -6.809 -13.099 1.00 97.75 96 VAL A CA 1
ATOM 782 C C . VAL A 1 96 ? 12.215 -7.403 -12.704 1.00 97.75 96 VAL A C 1
ATOM 784 O O . VAL A 1 96 ? 11.230 -6.709 -12.445 1.00 97.75 96 VAL A O 1
ATOM 787 N N . ASN A 1 97 ? 12.163 -8.731 -12.652 1.00 97.06 97 ASN A N 1
ATOM 788 C CA . ASN A 1 97 ? 10.973 -9.479 -12.270 1.00 97.06 97 ASN A CA 1
ATOM 789 C C . ASN A 1 97 ? 11.150 -10.087 -10.886 1.00 97.06 97 ASN A C 1
ATOM 791 O O . ASN A 1 97 ? 12.189 -10.674 -10.597 1.00 97.06 97 ASN A O 1
ATOM 795 N N . ASN A 1 98 ? 10.100 -10.004 -10.070 1.00 95.56 98 ASN A N 1
ATOM 796 C CA . ASN A 1 98 ? 10.032 -10.590 -8.735 1.00 95.56 98 ASN A CA 1
ATOM 797 C C . ASN A 1 98 ? 11.219 -10.176 -7.858 1.00 95.56 98 ASN A C 1
ATOM 799 O O . ASN A 1 98 ? 11.835 -11.013 -7.199 1.00 95.56 98 ASN A O 1
ATOM 803 N N . ASN A 1 99 ? 11.543 -8.875 -7.855 1.00 96.94 99 ASN A N 1
ATOM 804 C CA . ASN A 1 99 ? 12.525 -8.338 -6.923 1.00 96.94 99 ASN A CA 1
ATOM 805 C C . ASN A 1 99 ? 12.121 -8.731 -5.495 1.00 96.94 99 ASN A C 1
ATOM 807 O O . ASN A 1 99 ? 11.031 -8.385 -5.031 1.00 96.94 99 ASN A O 1
ATOM 811 N N . TRP A 1 100 ? 13.019 -9.440 -4.814 1.00 95.38 100 TRP A N 1
ATOM 812 C CA . TRP A 1 100 ? 12.765 -10.038 -3.508 1.00 95.38 100 TRP A CA 1
ATOM 813 C C . TRP A 1 100 ? 12.183 -9.044 -2.502 1.00 95.38 100 TRP A C 1
ATOM 815 O O . TRP A 1 100 ? 11.150 -9.295 -1.883 1.00 95.38 100 TRP A O 1
ATOM 825 N N . TYR A 1 101 ? 12.834 -7.885 -2.381 1.00 96.38 101 TYR A N 1
ATOM 826 C CA . TYR A 1 101 ? 12.454 -6.854 -1.425 1.00 96.38 101 TYR A CA 1
ATOM 827 C C . TYR A 1 101 ? 11.071 -6.284 -1.743 1.00 96.38 101 TYR A C 1
ATOM 829 O O . TYR A 1 101 ? 10.231 -6.155 -0.855 1.00 96.38 101 TYR A O 1
ATOM 837 N N . THR A 1 102 ? 10.798 -6.008 -3.018 1.00 97.38 102 THR A N 1
ATOM 838 C CA . THR A 1 102 ? 9.500 -5.485 -3.462 1.00 97.38 102 THR A CA 1
ATOM 839 C C . THR A 1 102 ? 8.373 -6.481 -3.189 1.00 97.38 102 THR A C 1
ATOM 841 O O . THR A 1 102 ? 7.357 -6.104 -2.601 1.00 97.38 102 THR A O 1
ATOM 844 N N . ASN A 1 103 ? 8.564 -7.759 -3.532 1.00 96.44 103 ASN A N 1
ATOM 845 C CA . ASN A 1 103 ? 7.585 -8.813 -3.250 1.00 96.44 103 ASN A CA 1
ATOM 846 C C . ASN A 1 103 ? 7.347 -8.971 -1.742 1.00 96.44 103 ASN A C 1
ATOM 848 O O . ASN A 1 103 ? 6.200 -9.041 -1.293 1.00 96.44 103 ASN A O 1
ATOM 852 N N . PHE A 1 104 ? 8.423 -8.977 -0.950 1.00 95.69 104 PHE A N 1
ATOM 853 C CA . PHE A 1 104 ? 8.339 -9.048 0.505 1.00 95.69 104 PHE A CA 1
ATOM 854 C C . PHE A 1 104 ? 7.537 -7.878 1.080 1.00 95.69 104 PHE A C 1
ATOM 856 O O . PHE A 1 104 ? 6.615 -8.097 1.865 1.00 95.69 104 PHE A O 1
ATOM 863 N N . MET A 1 105 ? 7.841 -6.647 0.663 1.00 97.44 105 MET A N 1
ATOM 864 C CA . MET A 1 105 ? 7.168 -5.449 1.163 1.00 97.44 105 MET A CA 1
ATOM 865 C C . MET A 1 105 ? 5.702 -5.373 0.733 1.00 97.44 105 MET A C 1
ATOM 867 O O . MET A 1 105 ? 4.864 -4.946 1.531 1.00 97.44 105 MET A O 1
ATOM 871 N N . ALA A 1 106 ? 5.366 -5.824 -0.478 1.00 97.12 106 ALA A N 1
ATOM 872 C CA . ALA A 1 106 ? 3.980 -5.937 -0.925 1.00 97.12 106 ALA A CA 1
ATOM 873 C C . ALA A 1 106 ? 3.191 -6.909 -0.034 1.00 97.12 106 ALA A C 1
ATOM 875 O O . ALA A 1 106 ? 2.163 -6.534 0.536 1.00 97.12 106 ALA A O 1
ATOM 876 N N . ARG A 1 107 ? 3.724 -8.124 0.172 1.00 96.00 107 ARG A N 1
ATOM 877 C CA . ARG A 1 107 ? 3.124 -9.139 1.052 1.00 96.00 107 ARG A CA 1
ATOM 878 C C . ARG A 1 107 ? 2.951 -8.622 2.476 1.00 96.00 107 ARG A C 1
ATOM 880 O O . ARG A 1 107 ? 1.857 -8.679 3.032 1.00 96.00 107 ARG A O 1
ATOM 887 N N . TRP A 1 108 ? 4.031 -8.095 3.045 1.00 97.25 108 TRP A N 1
ATOM 888 C CA . TRP A 1 108 ? 4.058 -7.592 4.412 1.00 97.25 108 TRP A CA 1
ATOM 889 C C . TRP A 1 108 ? 3.059 -6.443 4.611 1.00 97.25 108 TRP A C 1
ATOM 891 O O . TRP A 1 108 ? 2.373 -6.392 5.629 1.00 97.25 108 TRP A O 1
ATOM 901 N N . THR A 1 109 ? 2.908 -5.558 3.619 1.00 98.44 109 THR A N 1
ATOM 902 C CA . THR A 1 109 ? 1.943 -4.450 3.690 1.00 98.44 109 THR A CA 1
ATOM 903 C C . THR A 1 109 ? 0.502 -4.954 3.725 1.00 98.44 109 THR A C 1
ATOM 905 O O . THR A 1 109 ? -0.288 -4.475 4.541 1.00 98.44 109 THR A O 1
ATOM 908 N N . LEU A 1 110 ? 0.153 -5.924 2.873 1.00 97.88 110 LEU A N 1
ATOM 909 C CA . LEU A 1 110 ? -1.185 -6.522 2.856 1.00 97.88 110 LEU A CA 1
ATOM 910 C C . LEU A 1 110 ? -1.494 -7.221 4.188 1.00 97.88 110 LEU A C 1
ATOM 912 O O . LEU A 1 110 ? -2.545 -6.979 4.786 1.00 97.88 110 LEU A O 1
ATOM 916 N N . GLU A 1 111 ? -0.552 -8.018 4.695 1.00 97.31 111 GLU A N 1
ATOM 917 C CA . GLU A 1 111 ? -0.676 -8.698 5.988 1.00 97.31 111 GLU A CA 1
ATOM 918 C C . GLU A 1 111 ? -0.864 -7.693 7.136 1.00 97.31 111 GLU A C 1
ATOM 920 O O . GLU A 1 111 ? -1.804 -7.804 7.933 1.00 97.31 111 GLU A O 1
ATOM 925 N N . TYR A 1 112 ? -0.008 -6.670 7.198 1.00 98.31 112 TYR A N 1
ATOM 926 C CA . TYR A 1 112 ? -0.065 -5.653 8.242 1.00 98.31 112 TYR A CA 1
ATOM 927 C C . TYR A 1 112 ? -1.356 -4.830 8.179 1.00 98.31 112 TYR A C 1
ATOM 929 O O . TYR A 1 112 ? -1.945 -4.519 9.220 1.00 98.31 112 TYR A O 1
ATOM 937 N N . THR A 1 113 ? -1.841 -4.522 6.975 1.00 98.56 113 THR A N 1
ATOM 938 C CA . THR A 1 113 ? -3.112 -3.814 6.780 1.00 98.56 113 THR A CA 1
ATOM 939 C C . THR A 1 113 ? -4.279 -4.650 7.292 1.00 98.56 113 THR A C 1
ATOM 941 O O . THR A 1 113 ? -5.072 -4.161 8.097 1.00 98.56 113 THR A O 1
ATOM 944 N N . LEU A 1 114 ? -4.352 -5.933 6.926 1.00 98.00 114 LEU A N 1
ATOM 945 C CA . LEU A 1 114 ? -5.406 -6.842 7.390 1.00 98.00 114 LEU A CA 1
ATOM 946 C C . LEU A 1 114 ? -5.379 -7.048 8.910 1.00 98.00 114 LEU A C 1
ATOM 948 O O . LEU A 1 114 ? -6.434 -7.101 9.548 1.00 98.00 114 LEU A O 1
ATOM 952 N N . ALA A 1 115 ? -4.193 -7.121 9.517 1.00 97.88 115 ALA A N 1
ATOM 953 C CA . ALA A 1 115 ? -4.055 -7.156 10.971 1.00 97.88 115 ALA A CA 1
ATO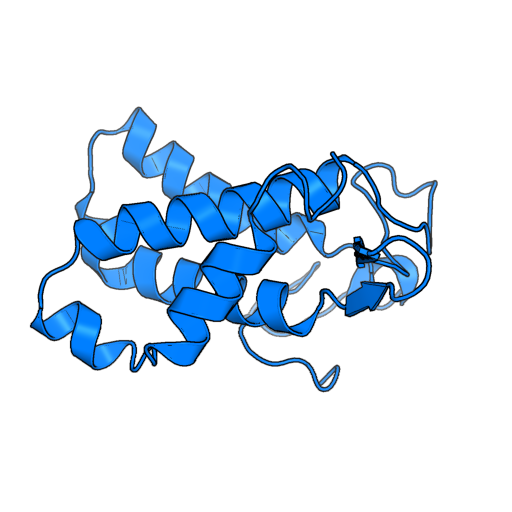M 954 C C . ALA A 1 115 ? -4.516 -5.840 11.624 1.00 97.88 115 ALA A C 1
ATOM 956 O O . ALA A 1 115 ? -5.197 -5.860 12.651 1.00 97.88 115 ALA A O 1
ATOM 957 N N . SER A 1 116 ? -4.186 -4.699 11.017 1.00 98.31 116 SER A N 1
ATOM 958 C CA . SER A 1 116 ? -4.528 -3.367 11.530 1.00 98.31 116 SER A CA 1
ATOM 959 C C . SER A 1 116 ? -6.022 -3.058 11.419 1.00 98.31 116 SER A C 1
ATOM 961 O O . SER A 1 116 ? -6.584 -2.452 12.329 1.00 98.31 116 SER A O 1
ATOM 963 N N . LEU A 1 117 ? -6.702 -3.554 10.380 1.00 98.12 117 LEU A N 1
ATOM 964 C CA . LEU A 1 117 ? -8.158 -3.436 10.221 1.00 98.12 117 LEU A CA 1
ATOM 965 C C . LEU A 1 117 ? -8.952 -4.088 11.363 1.00 98.12 117 LEU A C 1
ATOM 967 O O . LEU A 1 117 ? -10.088 -3.701 11.618 1.00 98.12 117 LEU A O 1
ATOM 971 N N . LYS A 1 118 ? -8.366 -5.046 12.091 1.00 97.25 118 LYS A N 1
ATOM 972 C CA . LYS A 1 118 ? -8.997 -5.652 13.279 1.00 97.25 118 LYS A CA 1
ATOM 973 C C . LYS A 1 118 ? -8.956 -4.739 14.508 1.00 97.25 118 LYS A C 1
ATOM 975 O O . LYS A 1 118 ? -9.641 -5.011 15.487 1.00 97.25 118 LYS A O 1
ATOM 980 N N . LYS A 1 119 ? -8.133 -3.686 14.476 1.00 97.38 119 LYS A N 1
ATOM 981 C CA . LYS A 1 119 ? -7.905 -2.763 15.597 1.00 97.38 119 LYS A CA 1
ATOM 982 C C . LYS A 1 119 ? -8.692 -1.456 15.482 1.00 97.38 119 LYS A C 1
ATOM 984 O O . LYS A 1 119 ? -8.707 -0.687 16.443 1.00 97.38 119 LYS A O 1
ATOM 989 N N . VAL A 1 120 ? -9.277 -1.166 14.319 1.00 97.62 120 VAL A N 1
ATOM 990 C CA . VAL A 1 120 ? -10.018 0.083 14.079 1.00 97.62 120 VAL A CA 1
ATOM 991 C C . VAL A 1 120 ? -11.472 -0.035 14.530 1.00 97.62 120 VAL A C 1
ATOM 993 O O . VAL A 1 120 ? -12.010 -1.137 14.633 1.00 97.62 120 VAL A O 1
ATOM 996 N N . SER A 1 121 ? -12.117 1.100 14.812 1.00 97.88 121 SER A N 1
ATOM 997 C CA . SER A 1 121 ? -13.541 1.120 15.160 1.00 97.88 121 SER A CA 1
ATOM 998 C C . SER A 1 121 ? -14.414 0.673 13.982 1.00 97.88 121 SER A C 1
ATOM 1000 O O . SER A 1 121 ? -14.010 0.767 12.820 1.00 97.88 121 SER A O 1
ATOM 1002 N N . ALA A 1 122 ? -15.633 0.214 14.275 1.00 97.00 122 ALA A N 1
ATOM 1003 C CA . ALA A 1 122 ? -16.603 -0.160 13.246 1.00 97.00 122 ALA A CA 1
ATOM 1004 C C . ALA A 1 122 ? -16.911 1.014 12.301 1.00 97.00 122 ALA A C 1
ATOM 1006 O O . ALA A 1 122 ? -16.889 0.834 11.085 1.00 97.00 122 ALA A O 1
ATOM 1007 N N . ASP A 1 123 ? -17.089 2.218 12.854 1.00 97.88 123 ASP A N 1
ATOM 1008 C CA . ASP A 1 123 ? -17.327 3.440 12.079 1.00 97.88 123 ASP A CA 1
ATOM 1009 C C . ASP A 1 123 ? -16.169 3.721 11.121 1.00 97.88 123 ASP A C 1
ATOM 1011 O O . ASP A 1 123 ? -16.376 3.897 9.920 1.00 97.88 123 ASP A O 1
ATOM 1015 N N . LYS A 1 124 ? -14.926 3.653 11.621 1.00 97.88 124 LYS A N 1
ATOM 1016 C CA . LYS A 1 124 ? -13.750 3.876 10.781 1.00 97.88 124 LYS A CA 1
ATOM 1017 C C . LYS A 1 124 ? -13.631 2.820 9.687 1.00 97.88 124 LYS A C 1
ATOM 1019 O O . LYS A 1 124 ? -13.288 3.140 8.553 1.00 97.88 124 LYS A O 1
ATOM 1024 N N . ARG A 1 125 ? -13.932 1.558 10.002 1.00 96.38 125 ARG A N 1
ATOM 1025 C CA . ARG A 1 125 ? -13.930 0.475 9.012 1.00 96.38 125 ARG A CA 1
ATOM 1026 C C . ARG A 1 125 ? -14.979 0.703 7.920 1.00 96.38 125 ARG A C 1
ATOM 1028 O O . ARG A 1 125 ? -14.685 0.448 6.754 1.00 96.38 125 ARG A O 1
ATOM 1035 N N . ALA A 1 126 ? -16.159 1.211 8.276 1.00 96.75 126 ALA A N 1
ATOM 1036 C CA . ALA A 1 126 ? -17.208 1.553 7.318 1.00 96.75 126 ALA A CA 1
ATOM 1037 C C . ALA A 1 126 ? -16.801 2.722 6.397 1.00 96.75 126 ALA A C 1
ATOM 1039 O O . ALA A 1 126 ? -17.076 2.675 5.196 1.00 96.75 126 ALA A O 1
ATOM 1040 N N . GLU A 1 127 ? -16.084 3.729 6.913 1.00 97.88 127 GLU A N 1
ATOM 1041 C CA . GLU A 1 127 ? -15.559 4.850 6.110 1.00 97.88 127 GLU A CA 1
ATOM 1042 C C . GLU A 1 127 ? -14.598 4.406 4.998 1.00 97.88 127 GLU A C 1
ATOM 1044 O O . GLU A 1 127 ? -14.595 4.997 3.916 1.00 97.88 127 GLU A O 1
ATOM 1049 N N . LEU A 1 128 ? -13.794 3.364 5.244 1.00 97.25 128 LEU A N 1
ATOM 1050 C CA . LEU A 1 128 ? -12.798 2.864 4.286 1.00 97.25 128 LEU A CA 1
ATOM 1051 C C . LEU A 1 128 ? -13.430 2.214 3.043 1.00 97.25 128 LEU A C 1
ATOM 1053 O O . LEU A 1 128 ? -12.749 2.052 2.020 1.00 97.25 128 LEU A O 1
ATOM 1057 N N . LYS A 1 129 ? -14.721 1.845 3.129 1.00 97.31 129 LYS A N 1
ATOM 1058 C CA . LYS A 1 129 ? -15.502 1.201 2.058 1.00 97.31 129 LYS A CA 1
ATOM 1059 C C . LYS A 1 129 ? -14.766 0.010 1.438 1.00 97.31 129 LYS A C 1
ATOM 1061 O O . LYS A 1 129 ? -14.726 -0.126 0.220 1.00 97.31 129 LYS A O 1
ATOM 1066 N N . ILE A 1 130 ? -14.112 -0.794 2.275 1.00 97.06 130 ILE A N 1
ATOM 1067 C CA . ILE A 1 130 ? -13.420 -2.005 1.830 1.00 97.06 130 ILE A CA 1
ATOM 1068 C C . ILE A 1 130 ? -14.472 -3.094 1.676 1.00 97.06 130 ILE A C 1
ATOM 1070 O O . ILE A 1 130 ? -15.195 -3.390 2.629 1.00 97.06 130 ILE A O 1
ATOM 1074 N N . THR A 1 131 ? -14.569 -3.655 0.479 1.00 97.00 131 THR A N 1
ATOM 1075 C CA . THR A 1 131 ? -15.494 -4.759 0.195 1.00 97.00 131 THR A CA 1
ATOM 1076 C C . THR A 1 131 ? -14.948 -6.093 0.708 1.00 97.00 131 THR A C 1
ATOM 1078 O O . THR A 1 131 ? -13.740 -6.254 0.894 1.00 97.00 131 THR A O 1
ATOM 1081 N N . ASP A 1 132 ? -15.828 -7.074 0.915 1.00 95.94 132 ASP A N 1
ATOM 1082 C CA . ASP A 1 132 ? -15.400 -8.429 1.283 1.00 95.94 132 ASP A CA 1
ATOM 1083 C C . ASP A 1 132 ? -14.545 -9.074 0.177 1.00 95.94 132 ASP A C 1
ATOM 1085 O O . ASP A 1 132 ? -13.578 -9.771 0.481 1.00 95.94 132 ASP A O 1
ATOM 1089 N N . ASP A 1 133 ? -14.822 -8.755 -1.092 1.00 96.44 133 ASP A N 1
ATOM 1090 C CA . ASP A 1 133 ? -14.018 -9.190 -2.239 1.00 96.44 133 ASP A CA 1
ATOM 1091 C C . ASP A 1 133 ? -12.599 -8.602 -2.204 1.00 96.44 133 ASP A C 1
ATOM 1093 O O . ASP A 1 133 ? -11.626 -9.315 -2.450 1.00 96.44 133 ASP A O 1
ATOM 1097 N N . GLU A 1 134 ? -12.450 -7.317 -1.850 1.00 96.31 134 GLU A N 1
ATOM 1098 C CA . GLU A 1 134 ? -11.128 -6.710 -1.643 1.00 96.31 134 GLU A CA 1
ATOM 1099 C C . GLU A 1 134 ? -10.362 -7.417 -0.520 1.00 96.31 134 GLU A C 1
ATOM 1101 O O . GLU A 1 134 ? -9.188 -7.742 -0.694 1.00 96.31 134 GLU A O 1
ATOM 1106 N N . LEU A 1 135 ? -11.019 -7.703 0.610 1.00 95.94 135 LEU A N 1
ATOM 1107 C CA . LEU A 1 135 ? -10.390 -8.407 1.732 1.00 95.94 135 LEU A CA 1
ATOM 1108 C C . LEU A 1 135 ? -9.948 -9.821 1.343 1.00 95.94 135 LEU A C 1
ATOM 1110 O O . LEU A 1 135 ? -8.823 -10.212 1.663 1.00 95.94 135 LEU A O 1
ATOM 1114 N N . ALA A 1 136 ? -10.802 -10.566 0.638 1.00 95.00 136 ALA A N 1
ATOM 1115 C CA . ALA A 1 136 ? -10.490 -11.908 0.156 1.00 95.00 136 ALA A CA 1
ATOM 1116 C C . ALA A 1 136 ? -9.311 -11.887 -0.826 1.00 95.00 136 ALA A C 1
ATOM 1118 O O . ALA A 1 136 ? -8.371 -12.670 -0.675 1.00 95.00 136 ALA A O 1
ATOM 1119 N N . LYS A 1 137 ? -9.310 -10.937 -1.769 1.00 93.81 137 LYS A N 1
ATOM 1120 C CA . LYS A 1 137 ? -8.231 -10.754 -2.746 1.00 93.81 137 LYS A CA 1
ATOM 1121 C C . LYS A 1 137 ? -6.904 -10.410 -2.069 1.00 93.81 137 LYS A C 1
ATOM 1123 O O . LYS A 1 137 ? -5.874 -11.005 -2.379 1.00 93.81 137 LYS A O 1
ATOM 1128 N N . TRP A 1 138 ? -6.909 -9.489 -1.103 1.00 95.62 138 TRP A N 1
ATOM 1129 C CA . TRP A 1 138 ? -5.697 -9.164 -0.343 1.00 95.62 138 TRP A CA 1
ATOM 1130 C C . TRP A 1 138 ? -5.199 -10.384 0.419 1.00 95.62 138 TRP A C 1
ATOM 1132 O O . TRP A 1 138 ? -3.997 -10.646 0.414 1.00 95.62 138 TRP A O 1
ATOM 1142 N N . GLN A 1 139 ? -6.120 -11.146 1.019 1.00 93.69 139 GLN A N 1
ATOM 1143 C CA . GLN A 1 139 ? -5.792 -12.356 1.755 1.00 93.69 139 GLN A CA 1
ATOM 1144 C C . GLN A 1 139 ? -5.165 -13.442 0.888 1.00 93.69 139 GLN A C 1
ATOM 1146 O O . GLN A 1 139 ? -4.227 -14.106 1.323 1.00 93.69 139 GLN A O 1
ATOM 1151 N N . GLU A 1 140 ? -5.643 -13.599 -0.339 1.00 90.94 140 GLU A N 1
ATOM 1152 C CA . GLU A 1 140 ? -5.055 -14.499 -1.323 1.00 90.94 140 GLU A CA 1
ATOM 1153 C C . GLU A 1 140 ? -3.630 -14.068 -1.704 1.00 90.94 140 GLU A C 1
ATOM 1155 O O . GLU A 1 140 ? -2.713 -14.887 -1.678 1.00 90.94 140 GLU A O 1
ATOM 1160 N N . HIS A 1 141 ? -3.419 -12.783 -2.004 1.00 85.06 141 HIS A N 1
ATOM 1161 C CA . HIS A 1 141 ? -2.134 -12.275 -2.499 1.00 85.06 141 HIS A CA 1
ATOM 1162 C C . HIS A 1 141 ? -0.996 -12.321 -1.480 1.00 85.06 141 HIS A C 1
ATOM 1164 O O . HIS A 1 141 ? 0.158 -12.475 -1.877 1.00 85.06 141 HIS A O 1
ATOM 1170 N N . TYR A 1 142 ? -1.282 -12.171 -0.180 1.00 79.88 142 TYR A N 1
ATOM 1171 C CA . TYR A 1 142 ? -0.219 -12.185 0.831 1.00 79.88 142 TYR A CA 1
ATOM 1172 C C . TYR A 1 142 ? 0.180 -13.601 1.281 1.00 79.88 142 TYR A C 1
ATOM 1174 O O . TYR A 1 142 ? 1.112 -13.759 2.071 1.00 79.88 142 TYR A O 1
ATOM 1182 N N . ARG A 1 143 ? -0.479 -14.655 0.790 1.00 78.88 143 ARG A N 1
ATOM 1183 C CA . ARG A 1 143 ? -0.088 -16.028 1.118 1.00 78.88 143 ARG A CA 1
ATOM 1184 C C . ARG A 1 143 ? 1.330 -16.342 0.622 1.00 78.88 143 ARG A C 1
ATOM 1186 O O . ARG A 1 143 ? 1.701 -16.029 -0.507 1.00 78.88 143 ARG A O 1
ATOM 1193 N N . SER A 1 144 ? 2.141 -16.964 1.478 1.00 65.44 144 SER A N 1
ATOM 1194 C CA . SER A 1 144 ? 3.570 -17.199 1.216 1.00 65.44 144 SER A CA 1
ATOM 1195 C C . SER A 1 144 ? 3.841 -18.157 0.055 1.00 65.44 144 SER A C 1
ATOM 1197 O O . SER A 1 144 ? 4.885 -18.055 -0.578 1.00 65.44 144 SER A O 1
ATOM 1199 N N . ASP A 1 145 ? 2.906 -19.054 -0.248 1.00 69.31 145 ASP A N 1
ATOM 1200 C CA . ASP A 1 145 ? 2.949 -19.950 -1.405 1.00 69.31 145 ASP A CA 1
ATOM 1201 C C . ASP A 1 145 ? 2.590 -19.251 -2.726 1.00 69.31 145 ASP A C 1
ATOM 1203 O O . ASP A 1 145 ? 2.774 -19.827 -3.797 1.00 69.31 145 ASP A O 1
ATOM 1207 N N . VAL A 1 146 ? 2.105 -18.010 -2.658 1.00 72.81 146 VAL A N 1
ATOM 1208 C CA . VAL A 1 146 ? 1.414 -17.335 -3.756 1.00 72.81 146 VAL A CA 1
ATOM 1209 C C . VAL A 1 146 ? 2.205 -16.150 -4.315 1.00 72.81 146 VAL A C 1
ATOM 1211 O O . VAL A 1 146 ? 2.128 -15.916 -5.515 1.00 72.81 146 VAL A O 1
ATOM 1214 N N . LEU A 1 147 ? 3.001 -15.443 -3.507 1.00 75.50 147 LEU A N 1
ATOM 1215 C CA . LEU A 1 147 ? 3.914 -14.388 -3.968 1.00 75.50 147 LEU A CA 1
ATOM 1216 C C . LEU A 1 147 ? 5.355 -14.734 -3.546 1.00 75.50 147 LEU A C 1
ATOM 1218 O O . LEU A 1 147 ? 5.630 -14.750 -2.340 1.00 75.50 147 LEU A O 1
ATOM 1222 N N . PRO A 1 148 ? 6.275 -15.019 -4.491 1.00 71.94 148 PRO A N 1
ATOM 1223 C CA . PRO A 1 148 ?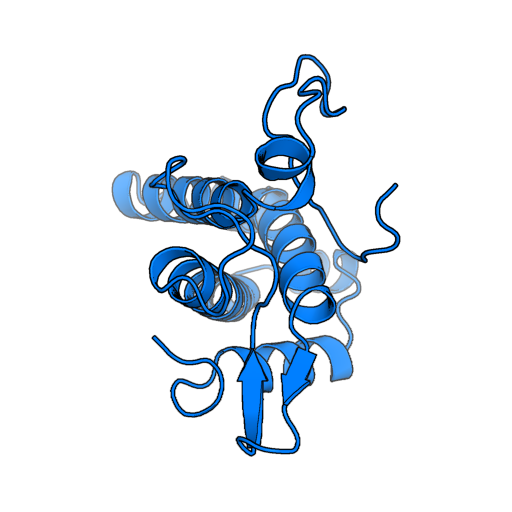 7.599 -15.525 -4.154 1.00 71.94 148 PRO A CA 1
ATOM 1224 C C . PRO A 1 148 ? 8.425 -14.473 -3.408 1.00 71.94 148 PRO A C 1
ATOM 1226 O O . PRO A 1 148 ? 8.587 -13.344 -3.877 1.00 71.94 148 PRO A O 1
ATOM 1229 N N . THR A 1 149 ? 8.947 -14.884 -2.254 1.00 62.88 149 THR A N 1
ATOM 1230 C CA . THR A 1 149 ? 9.988 -14.221 -1.456 1.00 62.88 149 THR A CA 1
ATOM 1231 C C . THR A 1 149 ? 11.075 -15.238 -1.198 1.00 62.88 149 THR A C 1
ATOM 1233 O O . THR A 1 149 ? 10.695 -16.355 -0.796 1.00 62.88 149 THR A O 1
#